Protein AF-A0A0F9S977-F1 (afdb_monomer_lite)

Organism: NCBI:txid412755

Foldseek 3Di:
DDDPPPDDDPVRVVVVVVVVVPDDDDPPVPGPVCVCVPPDPVVVVCVVVVVDPPVVVVQVVCLCVCHHPVRDRNGHDPDD

Structure (mmCIF, N/CA/C/O backbone):
data_AF-A0A0F9S977-F1
#
_entry.id   AF-A0A0F9S977-F1
#
loop_
_atom_site.group_PDB
_atom_site.id
_atom_site.type_symbol
_atom_site.label_atom_id
_atom_site.label_alt_id
_atom_site.label_comp_id
_atom_site.label_asym_id
_atom_site.label_entity_id
_atom_site.label_seq_id
_atom_site.pdbx_PDB_ins_code
_atom_site.Cartn_x
_atom_site.Cartn_y
_atom_site.Cartn_z
_atom_site.occupancy
_atom_site.B_iso_or_equiv
_atom_site.auth_seq_id
_atom_site.auth_comp_id
_atom_site.auth_asym_id
_atom_site.auth_atom_id
_atom_site.pdbx_PDB_model_num
ATOM 1 N N . MET A 1 1 ? -17.122 -6.952 28.175 1.00 38.41 1 MET A N 1
ATOM 2 C CA . MET A 1 1 ? -15.853 -6.224 27.930 1.00 38.41 1 MET A CA 1
ATOM 3 C C . MET A 1 1 ? -15.961 -5.473 26.611 1.00 38.41 1 MET A C 1
ATOM 5 O O . MET A 1 1 ? -15.837 -6.083 25.558 1.00 38.41 1 MET A O 1
ATOM 9 N N . ASN A 1 2 ? -16.244 -4.169 26.657 1.00 38.28 2 ASN A N 1
ATOM 10 C CA . ASN A 1 2 ? -16.343 -3.346 25.450 1.00 38.28 2 ASN A CA 1
ATOM 11 C C . ASN A 1 2 ? -14.935 -2.956 24.997 1.00 38.28 2 ASN A C 1
ATOM 13 O O . ASN A 1 2 ? -14.223 -2.251 25.715 1.00 38.28 2 ASN A O 1
ATOM 17 N N . LYS A 1 3 ? -14.524 -3.439 23.821 1.00 47.84 3 LYS A N 1
ATOM 18 C CA . LYS A 1 3 ? -13.268 -3.044 23.180 1.00 47.84 3 LYS A CA 1
ATOM 19 C C . LYS A 1 3 ? -13.373 -1.554 22.845 1.00 47.84 3 LYS A C 1
ATOM 21 O O . LYS A 1 3 ? -14.093 -1.184 21.924 1.00 47.84 3 LYS A O 1
ATOM 26 N N . LYS A 1 4 ? -12.718 -0.696 23.634 1.00 47.72 4 LYS A N 1
ATOM 27 C CA . LYS A 1 4 ? -12.596 0.736 23.338 1.00 47.72 4 LYS A CA 1
ATOM 28 C C . LYS A 1 4 ? -11.915 0.869 21.975 1.00 47.72 4 LYS A C 1
ATOM 30 O O . LYS A 1 4 ? -10.730 0.575 21.854 1.00 47.72 4 LYS A O 1
ATOM 35 N N . THR A 1 5 ? -12.652 1.293 20.955 1.00 54.38 5 THR A N 1
ATOM 36 C CA . THR A 1 5 ? -12.071 1.815 19.716 1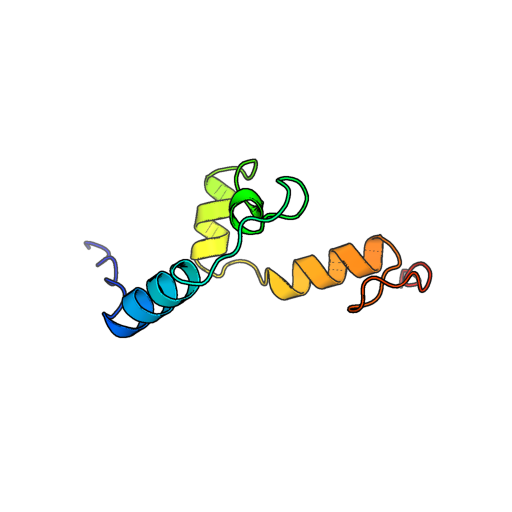.00 54.38 5 THR A CA 1
ATOM 37 C C . THR A 1 5 ? -11.232 3.032 20.091 1.00 54.38 5 THR A C 1
ATOM 39 O O . THR A 1 5 ? -11.779 4.059 20.497 1.00 54.38 5 THR A O 1
ATOM 42 N N . LYS A 1 6 ? -9.904 2.889 20.046 1.00 57.59 6 LYS A N 1
ATOM 43 C CA . LYS A 1 6 ? -8.960 3.985 20.274 1.00 57.59 6 LYS A CA 1
ATOM 44 C C . LYS A 1 6 ? -9.223 5.025 19.182 1.00 57.59 6 LYS A C 1
ATOM 46 O O . LYS A 1 6 ? -8.990 4.743 18.011 1.00 57.59 6 LYS A O 1
ATOM 51 N N . ARG A 1 7 ? -9.799 6.175 19.552 1.00 54.78 7 ARG A N 1
ATOM 52 C CA . ARG A 1 7 ? -9.890 7.328 18.647 1.00 54.78 7 ARG A CA 1
ATOM 53 C C . ARG A 1 7 ? -8.463 7.732 18.285 1.00 54.78 7 ARG A C 1
ATOM 55 O O . ARG A 1 7 ? -7.612 7.770 19.178 1.00 54.78 7 ARG A O 1
ATOM 62 N N . LEU A 1 8 ? -8.222 7.962 16.998 1.00 55.38 8 LEU A N 1
ATOM 63 C CA . LEU A 1 8 ? -6.966 8.525 16.520 1.00 55.38 8 LEU A CA 1
ATOM 64 C C . LEU A 1 8 ? -6.755 9.870 17.215 1.00 55.38 8 LEU A C 1
ATOM 66 O O . LEU A 1 8 ? -7.708 10.586 17.531 1.00 55.38 8 LEU A O 1
ATOM 70 N N . SER A 1 9 ? -5.508 10.161 17.557 1.00 53.16 9 SER A N 1
ATOM 71 C CA . SER A 1 9 ? -5.174 11.438 18.166 1.00 53.16 9 SER A CA 1
ATOM 72 C C . SER A 1 9 ? -5.379 12.567 17.145 1.00 53.16 9 SER A C 1
ATOM 74 O O . SER A 1 9 ? -5.187 12.350 15.948 1.00 53.16 9 SER A O 1
ATOM 76 N N . PRO A 1 10 ? -5.710 13.793 17.588 1.00 54.22 10 PRO A N 1
ATOM 77 C CA . PRO A 1 10 ? -5.868 14.940 16.689 1.00 54.22 10 PRO A CA 1
ATOM 78 C C . PRO A 1 10 ? -4.646 15.211 15.793 1.00 54.22 10 PRO A C 1
ATOM 80 O O . PRO A 1 10 ? -4.790 15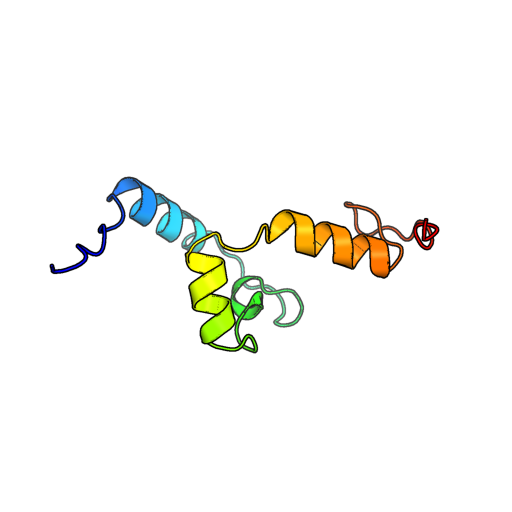.791 14.722 1.00 54.22 10 PRO A O 1
ATOM 83 N N . ALA A 1 11 ? -3.452 14.773 16.209 1.00 56.28 11 ALA A N 1
ATOM 84 C CA . ALA A 1 11 ? -2.230 14.850 15.411 1.00 56.28 11 ALA A CA 1
ATOM 85 C C . ALA A 1 11 ? -2.220 13.836 14.253 1.00 56.28 11 ALA A C 1
ATOM 87 O O . ALA A 1 11 ? -1.907 14.209 13.129 1.00 56.28 11 ALA A O 1
ATOM 88 N N . GLU A 1 12 ? -2.625 12.586 14.504 1.00 54.56 12 GLU A N 1
ATOM 89 C CA . GLU A 1 12 ? -2.751 11.545 13.469 1.00 54.56 12 GLU A CA 1
ATOM 90 C C . GLU A 1 12 ? -3.875 11.880 12.473 1.00 54.56 12 GLU A C 1
ATOM 92 O O . GLU A 1 12 ? -3.740 11.648 11.271 1.00 54.56 12 GLU A O 1
ATOM 97 N N . GLU A 1 13 ? -4.976 12.466 12.957 1.00 53.81 13 GLU A N 1
ATOM 98 C CA . GLU A 1 13 ? -6.056 12.966 12.099 1.00 53.81 13 GLU A CA 1
ATOM 99 C C . GLU A 1 13 ? -5.601 14.175 11.267 1.00 53.81 13 GLU A C 1
ATOM 101 O O . GLU A 1 13 ? -5.873 14.212 10.068 1.00 53.81 13 GLU A O 1
ATOM 106 N N . GLY A 1 14 ? -4.862 15.112 11.876 1.00 48.50 14 GLY A N 1
ATOM 107 C CA . GLY A 1 14 ? -4.288 16.293 11.221 1.00 48.50 14 GLY A CA 1
ATOM 108 C C . GLY A 1 14 ? -3.237 15.965 10.155 1.00 48.50 14 GLY A C 1
ATOM 109 O O . GLY A 1 14 ? -3.174 16.618 9.118 1.00 48.50 14 GLY A O 1
ATOM 110 N N . GLU A 1 15 ? -2.438 14.920 10.364 1.00 49.06 15 GLU A N 1
ATOM 111 C CA . GLU A 1 15 ? -1.437 14.457 9.398 1.00 49.06 15 GLU A CA 1
ATOM 112 C C . GLU A 1 15 ? -2.089 13.717 8.210 1.00 49.06 15 GLU A C 1
ATOM 114 O O . GLU A 1 15 ? -1.679 13.872 7.053 1.00 49.06 15 GLU A O 1
ATOM 119 N N . ALA A 1 16 ? -3.170 12.970 8.466 1.00 53.00 16 ALA A N 1
ATOM 120 C CA . ALA A 1 16 ? -3.968 12.318 7.429 1.00 53.00 16 ALA A CA 1
ATOM 121 C C . ALA A 1 16 ? -4.763 13.317 6.563 1.00 53.00 16 ALA A C 1
ATOM 123 O O . ALA A 1 16 ? -4.900 13.103 5.353 1.00 53.00 16 ALA A O 1
ATOM 124 N N . THR A 1 17 ? -5.269 14.411 7.143 1.00 48.28 17 THR A N 1
ATOM 125 C CA . THR A 1 17 ? -5.923 15.500 6.398 1.00 48.28 17 THR A CA 1
ATOM 126 C C . THR A 1 17 ? -4.919 16.383 5.658 1.00 48.28 17 THR A C 1
ATOM 128 O O . THR A 1 17 ? -5.171 16.707 4.497 1.00 48.28 17 THR A O 1
ATOM 131 N N . ALA A 1 18 ? -3.746 16.670 6.235 1.00 39.50 18 ALA A N 1
ATOM 132 C CA . ALA A 1 18 ? -2.685 17.437 5.571 1.00 39.50 18 ALA A CA 1
ATOM 133 C C . ALA A 1 18 ? -2.186 16.784 4.263 1.00 39.50 18 ALA A C 1
ATOM 135 O O . ALA A 1 18 ? -1.833 17.482 3.312 1.00 39.50 18 ALA A O 1
ATOM 136 N N . ARG A 1 19 ? -2.223 15.444 4.148 1.00 55.03 19 ARG A N 1
ATOM 137 C CA . ARG A 1 19 ? -1.914 14.736 2.885 1.00 55.03 19 ARG A CA 1
ATOM 138 C C . ARG A 1 19 ? -2.910 15.010 1.752 1.00 55.03 19 ARG A C 1
ATOM 140 O O . ARG A 1 19 ? -2.560 14.792 0.594 1.00 55.03 19 ARG A O 1
ATOM 147 N N . ARG A 1 20 ? -4.138 15.451 2.051 1.00 56.09 20 ARG A N 1
ATOM 148 C CA . ARG A 1 20 ? -5.177 15.706 1.037 1.00 56.09 20 ARG A CA 1
ATOM 149 C C . ARG A 1 20 ? -5.107 17.113 0.451 1.00 56.09 20 ARG A C 1
ATOM 151 O O . ARG A 1 20 ? -5.392 17.261 -0.731 1.00 56.09 20 ARG A O 1
ATOM 158 N N . GLU A 1 21 ? -4.695 18.115 1.229 1.00 56.81 21 GLU A N 1
ATOM 159 C CA . GLU A 1 21 ? -4.727 19.525 0.797 1.00 56.81 21 GLU A CA 1
ATOM 160 C C . GLU A 1 21 ? -3.771 19.848 -0.366 1.00 56.81 21 GLU A C 1
ATOM 162 O O . GLU A 1 21 ? -3.993 20.819 -1.080 1.00 56.81 21 GLU A O 1
ATOM 167 N N . ASN A 1 22 ? -2.767 19.002 -0.628 1.00 64.50 22 ASN A N 1
ATOM 168 C CA . ASN A 1 22 ? -1.818 19.167 -1.740 1.00 64.50 22 ASN A CA 1
ATOM 169 C C . ASN A 1 22 ? -1.880 18.040 -2.788 1.00 64.50 22 ASN A C 1
ATOM 171 O O . ASN A 1 22 ? -0.963 17.892 -3.601 1.00 64.50 22 ASN A O 1
ATOM 175 N N . TYR A 1 23 ? -2.931 17.213 -2.779 1.00 68.50 23 TYR A N 1
ATOM 176 C CA . TYR A 1 23 ? -3.048 16.115 -3.735 1.00 68.50 23 TYR A CA 1
ATOM 177 C C . TYR A 1 23 ? -3.428 16.635 -5.127 1.00 68.50 23 TYR A C 1
ATOM 179 O O . TYR A 1 23 ? -4.559 17.056 -5.364 1.00 68.50 23 TYR A O 1
ATOM 187 N N . GLN A 1 24 ? -2.480 16.575 -6.061 1.00 77.12 24 GLN A N 1
ATOM 188 C CA . GLN A 1 24 ? -2.748 16.836 -7.472 1.00 77.12 24 GLN A CA 1
ATOM 189 C C . GLN A 1 24 ? -3.430 15.611 -8.098 1.00 77.12 24 GLN A C 1
ATOM 191 O O . GLN A 1 24 ? -2.914 14.497 -7.943 1.00 77.12 24 GLN A O 1
ATOM 196 N N . PRO A 1 25 ? -4.559 15.780 -8.807 1.00 73.25 25 PRO A N 1
ATOM 197 C CA . PRO A 1 25 ? -5.232 14.671 -9.463 1.00 73.25 25 PRO A CA 1
ATOM 198 C C . PRO A 1 25 ? -4.290 14.014 -10.478 1.00 73.25 25 PRO A C 1
ATOM 200 O O . PRO A 1 25 ? -3.772 14.659 -11.389 1.00 73.25 25 PRO A O 1
ATOM 203 N N . LYS A 1 26 ? -4.054 12.716 -10.292 1.00 81.44 26 LYS A N 1
ATOM 204 C CA . LYS A 1 26 ? -3.338 11.866 -11.244 1.00 81.44 26 LYS A CA 1
ATOM 205 C C . LYS A 1 26 ? -4.333 11.101 -12.122 1.00 81.44 26 LYS A C 1
ATOM 207 O O . LYS A 1 26 ? -5.461 10.899 -11.670 1.00 81.44 26 LYS A O 1
ATOM 212 N N . PRO A 1 27 ? -3.922 10.638 -13.320 1.00 91.56 27 PRO A N 1
ATOM 213 C CA . PRO A 1 27 ? -4.697 9.664 -14.084 1.00 91.56 27 PRO A CA 1
ATOM 214 C C . PRO A 1 27 ? -5.119 8.486 -13.205 1.00 91.56 27 PRO A C 1
ATOM 216 O O . PRO A 1 27 ? -4.337 8.050 -12.355 1.00 91.56 27 PRO A O 1
ATOM 219 N N . ASP A 1 28 ? -6.330 7.974 -13.424 1.00 88.00 28 ASP A N 1
ATOM 220 C CA . ASP A 1 28 ? -6.955 6.948 -12.579 1.00 88.00 28 ASP A CA 1
ATOM 221 C C . ASP A 1 28 ? -6.048 5.728 -12.355 1.00 88.00 28 ASP A C 1
ATOM 223 O O . ASP A 1 28 ? -5.940 5.233 -11.234 1.00 88.00 28 ASP A O 1
ATOM 227 N N . GLU A 1 29 ? -5.323 5.311 -13.395 1.00 88.44 29 GLU A N 1
ATOM 228 C CA . GLU A 1 29 ? -4.386 4.176 -13.414 1.00 88.44 29 GLU A CA 1
ATOM 229 C C . GLU A 1 29 ? -3.238 4.294 -12.399 1.00 88.44 29 GLU A C 1
ATOM 231 O O . GLU A 1 29 ? -2.702 3.287 -11.940 1.00 88.44 29 GLU A O 1
ATOM 236 N N . ILE A 1 30 ? -2.849 5.522 -12.046 1.00 89.06 30 ILE A N 1
ATOM 237 C CA . ILE A 1 30 ? -1.739 5.815 -11.129 1.00 89.06 30 ILE A CA 1
ATOM 238 C C . ILE A 1 30 ? -2.180 6.684 -9.943 1.00 89.06 30 ILE A C 1
ATOM 240 O O . ILE A 1 30 ? -1.349 7.298 -9.267 1.00 89.06 30 ILE A O 1
ATOM 244 N N . ASN A 1 31 ? -3.488 6.752 -9.687 1.00 87.12 31 ASN A N 1
ATOM 245 C CA . ASN A 1 31 ? -4.071 7.511 -8.592 1.00 87.12 31 ASN A CA 1
ATOM 246 C C . ASN A 1 31 ? -4.026 6.687 -7.286 1.00 87.12 31 ASN A C 1
ATOM 248 O O . ASN A 1 31 ? -4.798 5.737 -7.132 1.00 87.12 31 ASN A O 1
ATOM 252 N N . PRO A 1 32 ? -3.180 7.037 -6.295 1.00 86.69 32 PRO A N 1
ATOM 253 C CA . PRO A 1 32 ? -3.077 6.280 -5.046 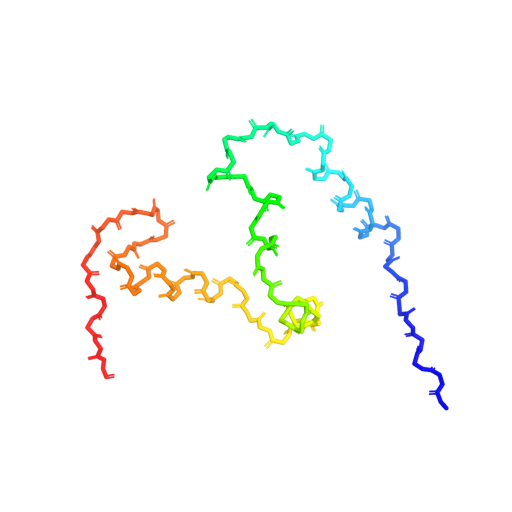1.00 86.69 32 PRO A CA 1
ATOM 254 C C . PRO A 1 32 ? -4.372 6.244 -4.225 1.00 86.69 32 PRO A C 1
ATOM 256 O O . PRO A 1 32 ? -4.531 5.347 -3.400 1.00 86.69 32 PRO A O 1
ATOM 259 N N . LEU A 1 33 ? -5.319 7.166 -4.445 1.00 88.12 33 LEU A N 1
ATOM 260 C CA . LEU A 1 33 ? -6.622 7.125 -3.771 1.00 88.12 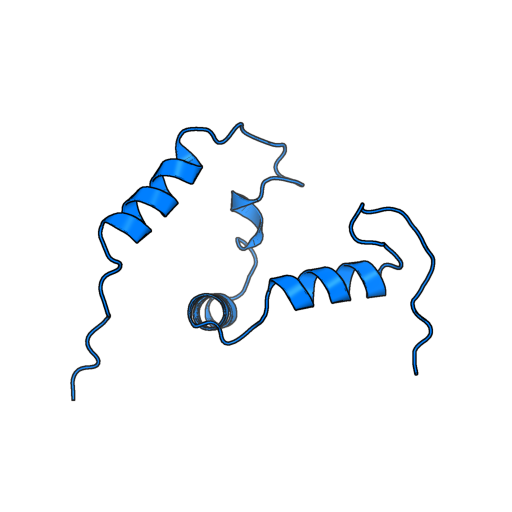33 LEU A CA 1
ATOM 261 C C . LEU A 1 33 ? -7.465 5.927 -4.220 1.00 88.12 33 LEU A C 1
ATOM 263 O O . LEU A 1 33 ? -8.375 5.512 -3.502 1.00 88.12 33 LEU A O 1
ATOM 267 N N . TYR A 1 34 ? -7.168 5.367 -5.394 1.00 89.88 34 TYR A N 1
ATOM 268 C CA . TYR A 1 34 ? -7.907 4.251 -5.978 1.00 89.88 34 TYR A CA 1
ATOM 269 C C . TYR A 1 34 ? -7.252 2.891 -5.721 1.00 89.88 34 TYR A C 1
ATOM 271 O O . TYR A 1 34 ? -7.874 1.864 -5.989 1.00 89.88 34 TYR A O 1
ATOM 279 N N . LEU A 1 35 ? -6.068 2.871 -5.093 1.00 90.06 35 LEU A N 1
ATOM 280 C CA . LEU A 1 35 ? -5.261 1.671 -4.830 1.00 90.06 35 LEU A CA 1
ATOM 281 C C . LEU A 1 35 ? -6.050 0.509 -4.200 1.00 90.06 35 LEU A C 1
ATOM 283 O O . LEU A 1 35 ? -5.756 -0.654 -4.455 1.00 90.06 35 LEU A O 1
ATOM 287 N N . PHE A 1 36 ? -7.054 0.816 -3.378 1.00 93.19 36 PHE A N 1
ATOM 288 C CA . PHE A 1 36 ? -7.803 -0.171 -2.601 1.00 93.19 36 PHE A CA 1
ATOM 289 C C . PHE A 1 36 ? -9.279 -0.312 -2.990 1.00 93.19 36 PHE A C 1
ATOM 291 O O . PHE A 1 36 ? -10.007 -1.050 -2.327 1.00 93.19 36 PHE A O 1
ATOM 298 N N . GLN A 1 37 ? -9.741 0.356 -4.053 1.00 92.81 37 GLN A N 1
ATOM 299 C CA . GLN A 1 37 ? -11.167 0.362 -4.410 1.00 92.81 37 GLN A CA 1
ATOM 300 C C . GLN A 1 37 ? -11.718 -1.018 -4.789 1.00 92.81 37 GLN A C 1
ATOM 302 O O . GLN A 1 37 ? -12.897 -1.283 -4.571 1.00 92.81 37 GLN A 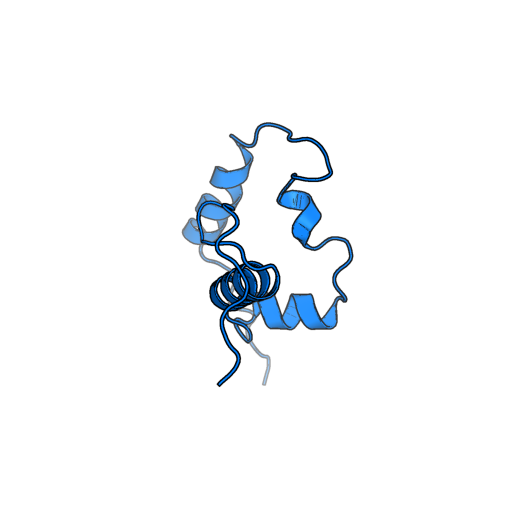O 1
ATOM 307 N N . GLN A 1 38 ? -10.873 -1.908 -5.315 1.00 92.69 38 GLN A N 1
ATOM 308 C CA . GLN A 1 38 ? -11.256 -3.279 -5.676 1.00 92.69 38 GLN A CA 1
ATOM 309 C C . GLN A 1 38 ? -10.857 -4.323 -4.618 1.00 92.69 38 GLN A C 1
ATOM 311 O O . GLN A 1 38 ? -11.068 -5.521 -4.803 1.00 92.69 38 GLN A O 1
ATOM 316 N N . THR A 1 39 ? -10.297 -3.897 -3.485 1.00 94.69 39 THR A N 1
ATOM 317 C CA . THR A 1 39 ? -9.839 -4.807 -2.433 1.00 94.69 39 THR A CA 1
ATOM 318 C C . THR A 1 39 ? -11.006 -5.253 -1.552 1.00 94.69 39 THR A C 1
ATOM 320 O O . THR A 1 39 ? -11.783 -4.442 -1.051 1.00 94.69 39 THR A O 1
ATOM 323 N N . HIS A 1 40 ? -11.122 -6.561 -1.298 1.00 97.88 40 HIS A N 1
ATOM 324 C CA . HIS A 1 40 ? -12.178 -7.103 -0.440 1.00 97.88 40 HIS A CA 1
ATOM 325 C C . HIS A 1 40 ? -12.141 -6.496 0.976 1.00 97.88 40 HIS A C 1
ATOM 327 O O . HIS A 1 40 ? -11.083 -6.436 1.609 1.00 97.88 40 HIS A O 1
ATOM 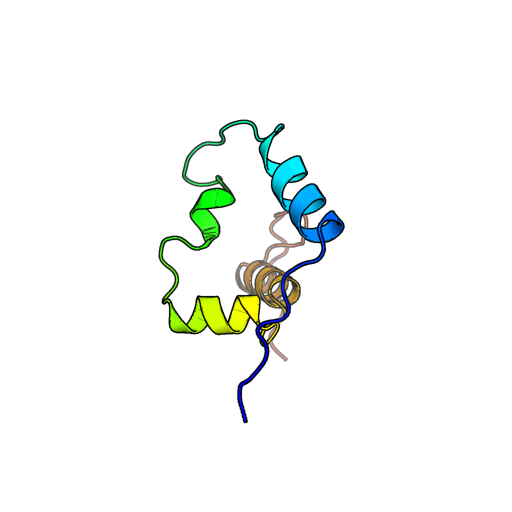333 N N . LYS A 1 41 ? -13.315 -6.147 1.529 1.00 97.38 41 LYS A N 1
ATOM 334 C CA . LYS A 1 41 ? -13.457 -5.500 2.852 1.00 97.38 41 LYS A CA 1
ATOM 335 C C . LYS A 1 41 ? -12.657 -6.170 3.975 1.00 97.38 41 LYS A C 1
ATOM 337 O O . LYS A 1 41 ? -12.083 -5.492 4.816 1.00 97.38 41 LYS A O 1
ATOM 342 N N . GLY A 1 42 ? -12.605 -7.504 3.988 1.00 97.81 42 GLY A N 1
ATOM 343 C CA . GLY A 1 42 ? -11.903 -8.260 5.027 1.00 97.81 42 GLY A CA 1
ATOM 344 C C . GLY A 1 42 ? -10.388 -8.060 4.978 1.00 97.81 42 GLY A C 1
ATOM 345 O O . GLY A 1 42 ? -9.749 -8.021 6.021 1.00 97.81 42 GLY A O 1
ATOM 346 N N . LEU A 1 43 ? -9.822 -7.878 3.781 1.00 97.06 43 LEU A N 1
ATOM 347 C CA . LEU A 1 43 ? -8.407 -7.550 3.625 1.00 97.06 43 LEU A CA 1
ATOM 348 C C . LEU A 1 43 ? -8.141 -6.113 4.071 1.00 97.06 43 LEU A C 1
ATOM 350 O O . LEU A 1 43 ? -7.181 -5.894 4.795 1.00 97.06 43 LEU A O 1
ATOM 354 N N . LEU A 1 44 ? -9.031 -5.166 3.751 1.00 95.94 44 LEU A N 1
ATOM 355 C CA . LEU A 1 44 ? -8.904 -3.772 4.200 1.00 95.94 44 LEU A CA 1
ATOM 356 C C . LEU A 1 44 ? -8.843 -3.645 5.724 1.00 95.94 44 LEU A C 1
ATOM 358 O O . LEU A 1 44 ? -7.986 -2.934 6.240 1.00 95.94 44 LEU A O 1
ATOM 362 N N . VAL A 1 45 ? -9.715 -4.361 6.443 1.00 97.44 45 VAL A N 1
ATOM 363 C CA . VAL A 1 45 ? -9.709 -4.371 7.916 1.00 97.44 45 VAL A CA 1
ATOM 364 C C . VAL A 1 45 ? -8.366 -4.858 8.457 1.00 97.44 45 VAL A C 1
ATOM 366 O O . VAL A 1 45 ? -7.815 -4.253 9.371 1.00 97.44 45 VAL A O 1
ATOM 369 N N . ARG A 1 46 ? -7.822 -5.927 7.875 1.00 97.00 46 ARG A N 1
ATOM 370 C CA . ARG A 1 46 ? -6.542 -6.511 8.287 1.00 97.00 46 ARG A CA 1
ATOM 371 C C . ARG A 1 46 ? -5.355 -5.608 7.943 1.00 97.00 46 ARG A C 1
ATOM 373 O O . ARG A 1 46 ? -4.488 -5.406 8.785 1.00 97.00 46 ARG A O 1
ATOM 380 N N . CYS A 1 47 ? -5.361 -4.983 6.762 1.00 94.56 47 CYS A N 1
ATOM 381 C CA . CYS A 1 47 ? -4.390 -3.954 6.382 1.00 94.56 47 CYS A CA 1
ATOM 382 C C . CYS A 1 47 ? -4.388 -2.792 7.384 1.00 94.56 47 CYS A C 1
ATOM 384 O O . CYS A 1 47 ? -3.332 -2.405 7.871 1.00 94.56 47 CYS A O 1
ATOM 386 N N . ALA A 1 48 ? -5.569 -2.268 7.728 1.00 94.25 48 ALA A N 1
ATOM 387 C CA . ALA A 1 48 ? -5.708 -1.186 8.703 1.00 94.25 48 ALA A CA 1
ATOM 388 C C . ALA A 1 48 ? -5.297 -1.609 10.126 1.00 94.25 48 ALA A C 1
ATOM 390 O O . ALA A 1 48 ? -4.856 -0.775 10.910 1.00 94.25 48 ALA A O 1
ATOM 391 N N . GLY A 1 49 ? -5.432 -2.897 10.453 1.00 95.12 49 GLY A N 1
ATOM 392 C CA . GLY A 1 49 ? -4.975 -3.483 11.713 1.00 95.12 49 GLY A CA 1
ATOM 393 C C . GLY A 1 49 ? -3.464 -3.714 11.803 1.00 95.12 49 GLY A C 1
ATOM 394 O O . GLY A 1 49 ? -2.978 -4.007 12.892 1.00 95.12 49 GLY A O 1
ATOM 395 N N . GLY A 1 50 ? -2.722 -3.566 10.699 1.00 93.88 50 GLY A N 1
ATOM 396 C CA . GLY A 1 50 ? -1.285 -3.847 10.651 1.00 93.88 50 GLY A CA 1
ATOM 397 C C . GLY A 1 50 ? -0.938 -5.334 10.527 1.00 93.88 50 GLY A C 1
ATOM 398 O O . GLY A 1 50 ? 0.210 -5.705 10.748 1.00 93.88 50 GLY A O 1
ATOM 399 N N . ASP A 1 51 ? -1.895 -6.189 10.145 1.00 95.88 51 ASP A N 1
ATOM 400 C CA . ASP A 1 51 ? -1.669 -7.632 9.946 1.00 95.88 51 ASP A CA 1
ATOM 401 C C . ASP A 1 51 ? -0.709 -7.934 8.780 1.00 95.88 51 ASP A C 1
ATOM 403 O O . ASP A 1 51 ? -0.224 -9.059 8.645 1.00 95.88 51 ASP A O 1
ATOM 407 N N . PHE A 1 52 ? -0.488 -6.956 7.898 1.00 92.19 52 PHE A N 1
ATOM 408 C CA . PHE A 1 52 ? 0.338 -7.077 6.704 1.00 92.19 52 PHE A CA 1
ATOM 409 C C . PHE A 1 52 ? 1.375 -5.963 6.653 1.00 92.19 52 PHE A C 1
ATOM 411 O O . PHE A 1 52 ? 1.045 -4.787 6.821 1.00 92.19 52 PHE A O 1
ATOM 418 N N . ASP A 1 53 ? 2.604 -6.321 6.294 1.00 95.06 53 ASP A N 1
ATOM 419 C CA . ASP A 1 53 ? 3.586 -5.346 5.838 1.00 95.06 53 ASP A CA 1
ATOM 420 C C . ASP A 1 53 ? 3.319 -5.018 4.360 1.00 95.06 53 ASP A C 1
ATOM 422 O O . ASP A 1 53 ? 3.847 -5.647 3.441 1.00 95.06 53 ASP A O 1
ATOM 426 N N . LEU A 1 54 ? 2.443 -4.034 4.130 1.00 93.69 54 LEU A N 1
ATOM 427 C CA . LEU A 1 54 ? 2.076 -3.579 2.785 1.00 93.69 54 LEU A CA 1
ATOM 428 C C . LEU A 1 54 ? 3.282 -3.090 1.978 1.00 93.69 54 LEU A C 1
ATOM 430 O O . LEU A 1 54 ? 3.308 -3.247 0.756 1.00 93.69 54 LEU A O 1
ATOM 434 N N . LEU A 1 55 ? 4.282 -2.513 2.651 1.00 94.31 55 LEU A N 1
ATOM 435 C CA . LEU A 1 55 ? 5.504 -2.067 1.999 1.00 94.31 55 LEU A CA 1
ATOM 436 C C . LEU A 1 55 ? 6.300 -3.274 1.502 1.00 94.31 55 LEU A C 1
ATOM 438 O O . LEU A 1 55 ? 6.728 -3.280 0.349 1.00 94.31 55 LEU A O 1
ATOM 442 N N . GLN A 1 56 ? 6.470 -4.306 2.330 1.00 95.81 56 GLN A N 1
ATOM 443 C CA . GLN A 1 56 ? 7.160 -5.524 1.910 1.00 95.81 56 GLN A CA 1
ATOM 444 C C . GLN A 1 56 ? 6.411 -6.247 0.786 1.00 95.81 56 GLN A C 1
ATOM 446 O O . GLN A 1 56 ? 7.034 -6.650 -0.193 1.00 95.81 56 GLN A O 1
ATOM 451 N N . MET A 1 57 ? 5.080 -6.324 0.848 1.00 96.06 57 MET A N 1
ATOM 452 C CA . MET A 1 57 ? 4.278 -6.919 -0.227 1.00 96.06 57 MET A CA 1
ATOM 453 C C . MET A 1 57 ? 4.458 -6.193 -1.568 1.00 96.06 57 MET A C 1
ATOM 455 O O . MET A 1 57 ? 4.579 -6.849 -2.602 1.00 96.06 57 MET A O 1
ATOM 459 N N . ALA A 1 58 ? 4.517 -4.856 -1.564 1.00 95.38 58 ALA A N 1
ATOM 460 C CA . ALA A 1 58 ? 4.781 -4.078 -2.773 1.00 95.38 58 ALA A CA 1
ATOM 461 C C . ALA A 1 58 ? 6.185 -4.358 -3.341 1.00 95.38 58 ALA A C 1
ATOM 463 O O . ALA A 1 58 ? 6.341 -4.514 -4.552 1.00 95.38 58 ALA A O 1
ATOM 464 N N . LYS A 1 59 ? 7.201 -4.483 -2.475 1.00 95.88 59 LYS A N 1
ATOM 465 C CA . LYS A 1 59 ? 8.569 -4.853 -2.881 1.00 95.88 59 LYS A CA 1
ATOM 466 C C . LYS A 1 59 ? 8.624 -6.253 -3.488 1.00 95.88 59 LYS A C 1
ATOM 468 O O . LYS A 1 59 ? 9.272 -6.450 -4.513 1.00 95.88 59 LYS A O 1
ATOM 473 N N . ASP A 1 60 ? 7.936 -7.211 -2.874 1.00 95.44 60 ASP A N 1
ATOM 474 C CA . ASP A 1 60 ? 7.880 -8.584 -3.369 1.00 95.44 60 ASP A CA 1
ATOM 475 C C . ASP A 1 60 ? 7.178 -8.650 -4.728 1.00 95.44 60 ASP A C 1
ATOM 477 O O . ASP A 1 60 ? 7.619 -9.379 -5.613 1.00 95.44 60 ASP A O 1
ATOM 481 N N . GLU A 1 61 ? 6.109 -7.875 -4.921 1.00 95.94 61 GLU A N 1
ATOM 482 C CA . GLU A 1 61 ? 5.413 -7.787 -6.205 1.00 95.94 61 GLU A CA 1
ATOM 483 C C . GLU A 1 61 ? 6.302 -7.185 -7.302 1.00 95.94 61 GLU A C 1
ATOM 485 O O . GLU A 1 61 ? 6.362 -7.733 -8.403 1.00 95.94 61 GLU A O 1
ATOM 490 N N . LEU A 1 62 ? 7.055 -6.118 -7.006 1.00 95.81 62 LEU A N 1
ATOM 491 C CA . LEU A 1 62 ? 8.059 -5.578 -7.932 1.00 95.81 62 LEU A CA 1
ATOM 492 C C . LEU A 1 62 ? 9.094 -6.646 -8.301 1.00 95.81 62 LEU A C 1
ATOM 494 O O . LEU A 1 62 ? 9.326 -6.895 -9.482 1.00 95.81 62 LEU A O 1
ATOM 498 N N . ALA A 1 63 ? 9.644 -7.351 -7.311 1.00 94.94 63 ALA A N 1
ATOM 499 C CA . ALA A 1 63 ? 10.616 -8.415 -7.544 1.00 94.94 63 ALA A CA 1
ATOM 500 C C . ALA A 1 63 ? 10.043 -9.576 -8.381 1.00 94.94 63 ALA A C 1
ATOM 502 O O . ALA A 1 63 ? 10.727 -10.079 -9.274 1.00 94.94 63 ALA A O 1
ATOM 503 N N . ARG A 1 64 ? 8.783 -9.980 -8.151 1.00 95.12 64 ARG A N 1
ATOM 504 C CA . ARG A 1 64 ? 8.081 -10.998 -8.963 1.00 95.12 64 ARG A CA 1
ATOM 505 C C . ARG A 1 64 ? 7.893 -10.556 -10.412 1.00 95.12 64 ARG A C 1
ATOM 507 O O . ARG A 1 64 ? 7.928 -11.388 -11.312 1.00 95.12 64 ARG A O 1
ATOM 514 N N . ARG A 1 65 ? 7.746 -9.252 -10.643 1.00 94.94 65 ARG A N 1
ATOM 515 C CA . ARG A 1 65 ? 7.699 -8.639 -11.981 1.00 94.94 65 ARG A CA 1
ATOM 516 C C . ARG A 1 65 ? 9.085 -8.389 -12.582 1.00 94.94 65 ARG A C 1
ATOM 518 O O . ARG A 1 65 ? 9.181 -7.903 -13.704 1.00 94.94 65 ARG A O 1
ATOM 525 N N . GLY A 1 66 ? 10.149 -8.723 -11.854 1.00 95.88 66 GLY A N 1
ATOM 526 C CA . GLY A 1 66 ? 11.530 -8.487 -12.257 1.00 95.88 66 GLY A CA 1
ATOM 527 C C . GLY A 1 66 ? 11.931 -7.013 -12.248 1.00 95.88 66 GLY A C 1
ATOM 528 O O . GLY A 1 66 ? 12.773 -6.606 -13.044 1.00 95.88 66 GLY A O 1
ATOM 529 N N . LEU A 1 67 ? 11.298 -6.209 -11.393 1.00 96.94 67 LEU A N 1
ATOM 530 C CA . LEU A 1 67 ? 11.536 -4.777 -11.244 1.00 96.94 67 LEU A CA 1
ATOM 531 C C . LEU A 1 67 ? 12.301 -4.478 -9.949 1.00 96.94 67 LEU A C 1
ATOM 533 O O . LEU A 1 67 ? 12.103 -5.140 -8.927 1.00 96.94 67 LEU A O 1
ATOM 537 N N . ASN A 1 68 ? 13.144 -3.446 -9.976 1.00 94.62 68 ASN A N 1
ATOM 538 C CA . ASN A 1 68 ? 13.737 -2.861 -8.772 1.00 94.62 68 ASN A CA 1
ATOM 539 C C . ASN A 1 68 ? 12.822 -1.773 -8.160 1.00 94.62 68 ASN A C 1
ATOM 541 O O . ASN A 1 68 ? 11.716 -1.521 -8.637 1.00 94.62 68 ASN A O 1
ATOM 545 N N . LEU A 1 69 ? 13.281 -1.104 -7.097 1.00 94.69 69 LEU A N 1
ATOM 546 C CA . LEU A 1 69 ? 12.504 -0.063 -6.399 1.00 94.69 69 LEU A CA 1
ATOM 547 C C . LEU A 1 69 ? 12.329 1.236 -7.201 1.00 94.69 69 LEU A C 1
ATOM 549 O O . LEU A 1 69 ? 11.446 2.025 -6.876 1.00 94.69 69 LEU A O 1
ATOM 553 N N . ASN A 1 70 ? 13.130 1.436 -8.249 1.00 95.31 70 ASN A N 1
ATOM 554 C CA . ASN A 1 70 ? 12.978 2.544 -9.190 1.00 95.31 70 ASN A CA 1
ATOM 555 C C . ASN A 1 70 ? 11.984 2.204 -10.318 1.00 95.31 70 ASN A C 1
ATOM 557 O O . ASN A 1 70 ? 11.699 3.057 -11.153 1.00 95.31 70 ASN A O 1
ATOM 561 N N . GLY A 1 71 ? 11.461 0.970 -10.359 1.00 94.00 71 GLY A N 1
ATOM 562 C CA . GLY A 1 71 ? 10.605 0.477 -11.439 1.00 94.00 71 GLY A CA 1
ATOM 563 C C . GLY A 1 71 ? 11.372 0.045 -12.692 1.00 94.00 71 GLY A C 1
ATOM 564 O O . GLY A 1 71 ? 10.761 -0.155 -13.738 1.00 94.00 71 GLY A O 1
ATOM 565 N N . GLU A 1 72 ? 12.695 -0.109 -12.608 1.00 96.56 72 GLU A N 1
ATOM 566 C CA . GLU A 1 72 ? 13.535 -0.542 -13.726 1.00 96.56 72 GLU A CA 1
ATOM 567 C C . GLU A 1 72 ? 13.558 -2.070 -13.798 1.00 96.56 72 GLU A C 1
ATOM 569 O O . GLU A 1 72 ? 13.646 -2.751 -12.771 1.00 96.56 72 GLU A O 1
ATOM 574 N N . TRP A 1 73 ? 13.508 -2.620 -15.012 1.00 95.56 73 TRP A N 1
ATOM 575 C CA . TRP A 1 73 ? 13.616 -4.060 -15.217 1.00 95.56 73 TRP A CA 1
ATOM 576 C C . TRP A 1 73 ? 15.042 -4.551 -14.948 1.00 95.56 73 TRP A C 1
ATOM 578 O O . TRP A 1 73 ? 15.997 -4.101 -15.577 1.00 95.56 73 TRP A O 1
ATOM 588 N N . VAL A 1 74 ? 15.170 -5.495 -14.016 1.00 94.06 74 VAL A N 1
ATOM 589 C CA . VAL A 1 74 ? 16.437 -6.102 -13.568 1.00 94.06 74 VAL A CA 1
ATOM 590 C C . VAL A 1 74 ? 16.436 -7.632 -13.698 1.00 94.06 74 VAL A C 1
ATOM 592 O O . VAL A 1 74 ? 17.359 -8.301 -13.235 1.00 94.06 74 VAL A O 1
ATOM 595 N N . GLY A 1 75 ? 15.411 -8.195 -14.347 1.00 91.81 75 GLY A N 1
ATOM 596 C CA . GLY A 1 75 ? 15.202 -9.638 -14.457 1.00 91.81 75 GLY A CA 1
ATOM 597 C C . GLY A 1 75 ? 14.567 -10.247 -13.205 1.00 91.81 75 GLY A C 1
ATOM 598 O O . GLY A 1 75 ? 14.369 -9.587 -12.188 1.00 91.81 75 GLY A O 1
ATOM 599 N N . PHE A 1 76 ? 14.198 -11.526 -13.283 1.00 85.88 76 PHE A N 1
ATOM 600 C CA . PHE A 1 76 ? 13.555 -12.209 -12.162 1.00 85.88 76 PHE A CA 1
ATOM 601 C C . PHE A 1 76 ? 14.569 -12.549 -11.077 1.00 85.88 76 PHE A C 1
ATOM 603 O O . PHE A 1 76 ? 15.650 -13.073 -11.358 1.00 85.88 76 PHE A O 1
ATOM 610 N N . LYS A 1 77 ? 14.186 -12.320 -9.819 1.00 73.88 77 LYS A N 1
ATOM 611 C CA . LYS A 1 77 ? 14.927 -12.882 -8.693 1.00 73.88 77 LYS A CA 1
ATOM 612 C C . LYS A 1 77 ? 14.898 -14.406 -8.847 1.00 73.88 77 LYS A C 1
ATOM 614 O O . LYS A 1 77 ? 13.818 -14.988 -8.942 1.00 73.88 77 LYS A O 1
ATOM 619 N N . LYS A 1 78 ? 16.072 -15.042 -8.933 1.00 59.38 78 LYS A N 1
ATOM 620 C CA . LYS A 1 78 ? 16.178 -16.507 -8.942 1.00 59.38 78 LYS A CA 1
ATOM 621 C C . LYS A 1 78 ? 15.469 -17.017 -7.687 1.00 59.38 78 LYS A C 1
ATOM 623 O O . LYS A 1 78 ? 15.810 -16.575 -6.592 1.00 59.38 78 LYS A O 1
ATOM 628 N N . GLY A 1 79 ? 14.453 -17.860 -7.860 1.00 56.09 79 GLY A N 1
ATOM 629 C CA . GLY A 1 79 ? 13.858 -18.572 -6.735 1.00 56.09 79 GLY A CA 1
ATOM 630 C C . GLY A 1 79 ? 14.928 -19.470 -6.121 1.00 56.09 79 GLY A C 1
ATOM 631 O O . GLY A 1 79 ? 15.545 -20.243 -6.856 1.00 56.09 79 GLY A O 1
ATOM 632 N N . GLU A 1 80 ? 15.187 -19.298 -4.828 1.00 43.69 80 GLU A N 1
ATOM 633 C CA . GLU A 1 80 ? 15.867 -20.300 -4.000 1.00 43.69 80 GLU A CA 1
ATOM 634 C C . GLU A 1 80 ? 14.834 -21.290 -3.459 1.00 43.69 80 GLU A C 1
ATOM 636 O O . GLU A 1 80 ? 13.717 -20.835 -3.110 1.00 43.69 80 GLU A O 1
#

pLDDT: mean 79.54, std 19.72, range [38.28, 97.88]

Radius of gyration: 17.09 Å; chains: 1; bounding box: 33×40×43 Å

Secondary structure (DSSP, 8-state):
------PPPHHHHHHHHHHHHT-PPPPGGG-GGGTTTTS-HHHHHHHHHT-S-HHHHHHHHHHHTTB-TTS-B--PPPP-

Sequence (80 aa):
MNKKTKRLSPAEEGEATARRENYQPKPDEINPLYLFQQTHKGLLVRCAGGDFDLLQMAKDELARRGLNLNGEWVGFKKGE